Protein AF-A0A2D4RVR6-F1 (afdb_monomer_lite)

Structure (mmCIF, N/CA/C/O backbone):
data_AF-A0A2D4RVR6-F1
#
_entry.id   AF-A0A2D4RVR6-F1
#
loop_
_atom_site.group_PDB
_atom_site.id
_atom_site.type_symbol
_atom_site.label_atom_id
_atom_site.label_alt_id
_atom_site.label_comp_id
_atom_site.label_asym_id
_atom_site.label_entity_id
_atom_site.label_seq_id
_atom_site.pdbx_PDB_ins_code
_atom_site.Cartn_x
_atom_site.Cartn_y
_atom_site.Cartn_z
_atom_site.occupancy
_atom_site.B_iso_or_equiv
_atom_site.auth_seq_id
_atom_site.auth_comp_id
_atom_site.auth_asym_id
_atom_site.auth_atom_id
_atom_site.pdbx_PDB_model_num
ATOM 1 N N . MET A 1 1 ? 15.638 17.675 6.541 1.00 40.38 1 MET A N 1
ATOM 2 C CA . MET A 1 1 ? 15.381 16.422 7.279 1.00 40.38 1 MET A CA 1
ATOM 3 C C . MET A 1 1 ? 14.423 15.643 6.400 1.00 40.38 1 MET A C 1
ATOM 5 O O . MET A 1 1 ? 13.371 16.19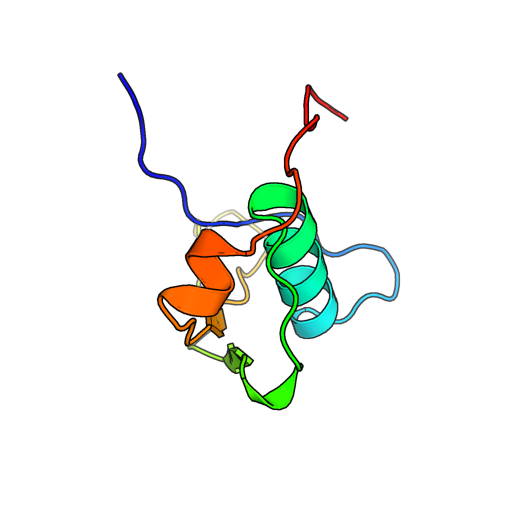2 6.119 1.00 40.38 1 MET A O 1
ATOM 9 N N . HIS A 1 2 ? 14.812 14.490 5.858 1.00 55.81 2 HIS A N 1
ATOM 10 C CA . HIS A 1 2 ? 13.900 13.677 5.047 1.00 55.81 2 HIS A CA 1
ATOM 11 C C . HIS A 1 2 ? 13.254 12.658 5.989 1.00 55.81 2 HIS A C 1
ATOM 13 O O . HIS A 1 2 ? 13.975 11.863 6.596 1.00 55.81 2 HIS A O 1
ATOM 19 N N . SER A 1 3 ? 11.940 12.752 6.200 1.00 65.50 3 SER A N 1
ATOM 20 C CA . SER A 1 3 ? 11.157 11.686 6.827 1.00 65.50 3 SER A CA 1
ATOM 21 C C . SER A 1 3 ? 11.039 10.534 5.831 1.00 65.50 3 SER A C 1
ATOM 23 O O . SER A 1 3 ? 10.902 10.761 4.632 1.00 65.50 3 SER A O 1
ATOM 25 N N . MET A 1 4 ? 11.131 9.292 6.311 1.00 74.12 4 MET A N 1
ATOM 26 C CA . MET A 1 4 ? 10.613 8.164 5.541 1.00 74.12 4 MET A CA 1
ATOM 27 C C . MET A 1 4 ? 9.131 8.056 5.866 1.00 74.12 4 MET A C 1
ATOM 29 O O . MET A 1 4 ? 8.774 7.838 7.025 1.00 74.12 4 MET A O 1
ATOM 33 N N . GLU A 1 5 ? 8.296 8.258 4.858 1.00 77.50 5 GLU A N 1
ATOM 34 C CA . GLU A 1 5 ? 6.845 8.188 4.975 1.00 77.50 5 GLU A CA 1
ATOM 35 C C . GLU A 1 5 ? 6.349 6.912 4.301 1.00 77.50 5 GLU A C 1
ATOM 37 O O . GLU A 1 5 ? 6.956 6.401 3.358 1.00 77.50 5 GLU A O 1
ATOM 42 N N . ILE A 1 6 ? 5.283 6.347 4.858 1.00 80.94 6 ILE A N 1
ATOM 43 C CA . ILE A 1 6 ? 4.567 5.240 4.229 1.00 80.94 6 ILE A CA 1
ATOM 44 C C . ILE A 1 6 ? 3.655 5.799 3.140 1.00 80.94 6 ILE A C 1
ATOM 46 O O . ILE A 1 6 ? 3.103 6.883 3.316 1.00 80.94 6 ILE A O 1
ATOM 50 N N . LEU A 1 7 ? 3.465 5.030 2.065 1.00 87.81 7 LEU A N 1
ATOM 51 C CA . LEU A 1 7 ? 2.510 5.372 1.012 1.00 87.81 7 LEU A CA 1
ATOM 52 C C . LEU A 1 7 ? 1.107 5.408 1.617 1.00 87.81 7 LEU A C 1
ATOM 54 O O . LEU A 1 7 ? 0.643 4.395 2.157 1.00 87.81 7 LEU A O 1
ATOM 58 N N . ALA A 1 8 ? 0.454 6.566 1.602 1.00 88.50 8 ALA A N 1
ATOM 59 C CA . ALA A 1 8 ? -0.783 6.753 2.345 1.00 88.50 8 ALA A CA 1
ATOM 60 C C . ALA A 1 8 ? -1.626 7.901 1.796 1.00 88.50 8 ALA A C 1
ATOM 62 O O . ALA A 1 8 ? -1.137 8.955 1.415 1.00 88.50 8 ALA A O 1
ATOM 63 N N . GLY A 1 9 ? -2.944 7.730 1.860 1.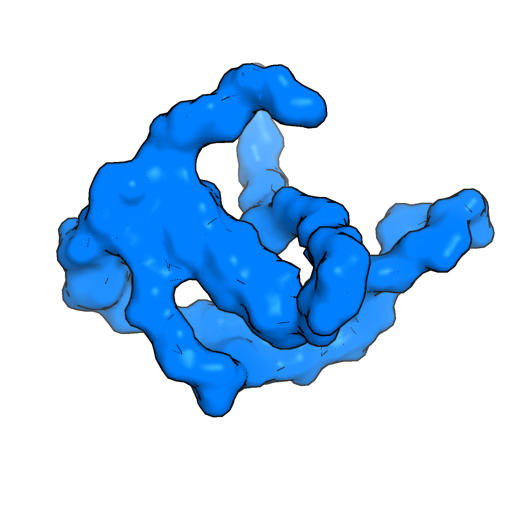00 89.19 9 GLY A N 1
ATOM 64 C CA . GLY A 1 9 ? -3.882 8.767 1.464 1.00 89.19 9 GLY A CA 1
ATOM 65 C C . GLY A 1 9 ? -5.298 8.499 1.944 1.00 89.19 9 GLY A C 1
ATOM 66 O O . GLY A 1 9 ? -5.607 7.445 2.504 1.00 89.19 9 GLY A O 1
ATOM 67 N N . GLY A 1 10 ? -6.168 9.481 1.717 1.00 90.50 10 GLY A N 1
ATOM 68 C CA . GLY A 1 10 ? -7.598 9.333 1.954 1.00 90.50 10 GLY A CA 1
ATOM 69 C C . GLY A 1 10 ? -8.239 8.345 0.979 1.00 90.50 10 GLY A C 1
ATOM 70 O O . GLY A 1 10 ? -7.830 8.240 -0.178 1.00 90.50 10 GLY A O 1
ATOM 71 N N . ILE A 1 11 ? -9.270 7.654 1.462 1.00 92.12 11 ILE A N 1
ATOM 72 C CA . ILE A 1 11 ? -10.163 6.834 0.640 1.00 92.12 11 ILE A CA 1
ATOM 73 C C . ILE A 1 11 ? -11.199 7.760 -0.004 1.00 92.12 11 ILE A C 1
ATOM 75 O O . ILE A 1 11 ? -11.815 8.581 0.684 1.00 92.12 11 ILE A O 1
ATOM 79 N N . GLU A 1 12 ? -11.404 7.631 -1.311 1.00 93.38 12 GLU A N 1
ATOM 80 C CA . GLU A 1 12 ? -12.395 8.421 -2.038 1.00 93.38 12 GLU A CA 1
ATOM 81 C C . GLU A 1 12 ? -13.832 7.897 -1.851 1.00 93.38 12 GLU A C 1
ATOM 83 O O . GLU A 1 12 ? -14.092 6.792 -1.371 1.00 93.38 12 GLU A O 1
ATOM 88 N N . LYS A 1 13 ? -14.832 8.708 -2.220 1.00 93.69 13 LYS A N 1
ATOM 89 C CA . LYS A 1 13 ? -16.242 8.334 -2.044 1.00 93.69 13 LYS A CA 1
ATOM 90 C C . LYS A 1 13 ? -16.596 7.116 -2.904 1.00 93.69 13 LYS A C 1
ATOM 92 O O . LYS A 1 13 ? -16.647 7.212 -4.125 1.00 93.69 13 LYS A O 1
ATOM 97 N N . GLY A 1 14 ? -16.975 6.023 -2.242 1.00 95.12 14 GLY A N 1
ATOM 98 C CA . GLY A 1 14 ? -17.354 4.767 -2.898 1.00 95.12 14 GLY A CA 1
ATOM 99 C C . GLY A 1 14 ? -16.175 3.835 -3.177 1.00 95.12 14 GLY A C 1
ATOM 100 O O . GLY A 1 14 ? -16.403 2.740 -3.677 1.00 95.12 14 GLY A O 1
ATOM 101 N N . GLU A 1 15 ? -14.957 4.246 -2.825 1.00 95.38 15 GLU A N 1
ATOM 102 C CA . GLU A 1 15 ? -13.747 3.436 -2.912 1.00 95.38 15 GLU A CA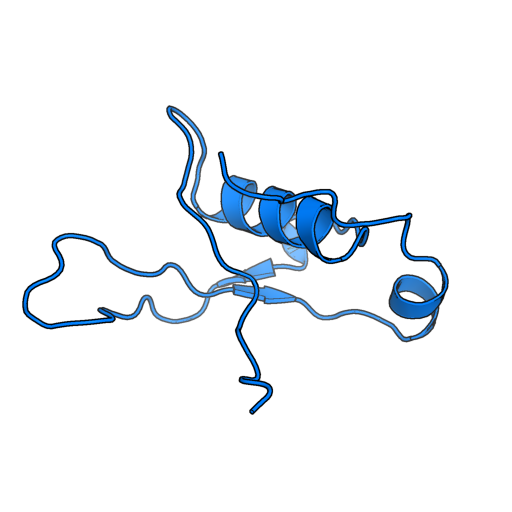 1
ATOM 103 C C . GLU A 1 15 ? -13.645 2.518 -1.682 1.00 95.38 15 GLU A C 1
ATOM 105 O O . GLU A 1 15 ? -13.901 2.928 -0.545 1.00 95.38 15 GLU A O 1
ATOM 110 N N . SER A 1 16 ? -13.294 1.251 -1.890 1.00 95.25 16 SER A N 1
ATOM 111 C CA . SER A 1 16 ? -12.914 0.357 -0.797 1.00 95.25 16 SER A CA 1
ATOM 112 C C . SER A 1 16 ? -11.482 0.653 -0.325 1.00 95.25 16 SER A C 1
ATOM 114 O O . SER A 1 16 ? -10.655 1.123 -1.106 1.00 95.25 16 SER A O 1
ATOM 116 N N . PRO A 1 17 ? -11.114 0.327 0.927 1.00 94.94 17 PRO A N 1
ATOM 117 C CA . PRO A 1 17 ? -9.747 0.555 1.399 1.00 94.94 17 PRO A CA 1
ATOM 118 C C . PRO A 1 17 ? -8.660 -0.121 0.542 1.00 94.94 17 PRO A C 1
ATOM 120 O O . PRO A 1 17 ? -7.571 0.426 0.396 1.00 94.94 17 PRO A O 1
ATOM 123 N N . GLN A 1 18 ? -8.959 -1.279 -0.059 1.00 96.06 18 GLN A N 1
ATOM 124 C CA . GLN A 1 18 ? -8.033 -1.991 -0.944 1.00 96.06 18 GLN A CA 1
ATOM 125 C C . GLN A 1 18 ? -7.859 -1.276 -2.290 1.00 96.06 18 GLN A C 1
ATOM 127 O O . GLN A 1 18 ? -6.742 -1.195 -2.796 1.00 96.06 18 GLN A O 1
ATOM 132 N N . GLU A 1 19 ? -8.939 -0.732 -2.858 1.00 96.44 19 GLU A N 1
ATOM 133 C CA . GLU A 1 19 ? -8.872 0.082 -4.078 1.00 96.44 19 GLU A CA 1
ATOM 134 C C . GLU A 1 19 ? -8.062 1.360 -3.839 1.00 96.44 19 GLU A C 1
ATOM 136 O O . GLU A 1 19 ? -7.165 1.656 -4.627 1.00 96.44 19 GLU A O 1
ATOM 141 N N . GLY A 1 20 ? -8.281 2.035 -2.704 1.00 95.12 20 GLY A N 1
ATOM 142 C CA . GLY A 1 20 ? -7.502 3.212 -2.312 1.00 95.12 20 GLY A CA 1
ATOM 143 C C . GLY A 1 20 ? -6.017 2.911 -2.134 1.00 95.12 20 GLY A C 1
ATOM 144 O O . GLY A 1 20 ? -5.175 3.668 -2.613 1.00 95.12 20 GLY A O 1
ATOM 145 N N . ALA A 1 21 ? -5.678 1.771 -1.524 1.00 95.12 21 ALA A N 1
ATOM 146 C CA . ALA A 1 21 ? -4.292 1.331 -1.389 1.00 95.12 21 ALA A CA 1
ATOM 147 C C . ALA A 1 21 ? -3.626 1.052 -2.749 1.00 95.12 21 ALA A C 1
ATOM 149 O O . ALA A 1 21 ? -2.491 1.472 -2.968 1.00 95.12 21 ALA A O 1
ATOM 150 N N . LEU A 1 22 ? -4.320 0.392 -3.687 1.00 95.69 22 LEU A N 1
ATOM 151 C CA . LEU A 1 22 ? -3.806 0.166 -5.047 1.00 95.69 22 LEU A CA 1
ATOM 152 C C . LEU A 1 22 ? -3.635 1.474 -5.821 1.00 95.69 22 LEU A C 1
ATOM 154 O O . LEU A 1 22 ? -2.642 1.641 -6.530 1.00 95.69 22 LEU A O 1
ATOM 158 N N . ARG A 1 23 ? -4.602 2.390 -5.698 1.00 95.00 23 ARG A N 1
ATOM 159 C CA . ARG A 1 23 ? -4.549 3.701 -6.340 1.00 95.00 23 ARG A CA 1
ATOM 160 C C . ARG A 1 23 ? -3.360 4.500 -5.823 1.00 95.00 23 ARG A C 1
ATOM 162 O O . ARG A 1 23 ? -2.559 4.942 -6.637 1.00 95.00 23 ARG A O 1
ATOM 169 N N . LYS A 1 24 ? -3.201 4.621 -4.502 1.00 93.62 24 LYS A N 1
ATOM 170 C CA . LYS A 1 24 ? -2.087 5.360 -3.892 1.00 93.62 24 LYS A CA 1
ATOM 171 C C . LYS A 1 24 ? -0.728 4.731 -4.193 1.00 93.62 24 LYS A C 1
ATOM 173 O O . LYS A 1 24 ? 0.196 5.451 -4.553 1.00 93.62 24 LYS A O 1
ATOM 178 N N . LEU A 1 25 ? -0.628 3.397 -4.184 1.00 93.69 25 LEU A N 1
ATOM 179 C CA . LEU A 1 25 ? 0.573 2.695 -4.651 1.00 93.69 25 LEU A CA 1
ATOM 180 C C . LEU A 1 25 ? 0.939 3.118 -6.080 1.00 93.69 25 LEU A C 1
ATOM 182 O O . LEU A 1 25 ? 2.098 3.423 -6.351 1.00 93.69 25 LEU A O 1
ATOM 186 N N . TYR A 1 26 ? -0.031 3.165 -6.992 1.00 93.44 26 TYR A N 1
ATOM 187 C CA . TYR A 1 26 ? 0.227 3.573 -8.369 1.00 93.44 26 TYR A CA 1
ATOM 188 C C . TYR A 1 26 ? 0.527 5.073 -8.510 1.00 93.44 26 TYR A C 1
ATOM 190 O O . TYR A 1 26 ? 1.438 5.424 -9.251 1.00 93.44 26 TYR A O 1
ATOM 198 N N . GLU A 1 27 ? -0.197 5.951 -7.816 1.00 91.56 27 GLU A N 1
ATOM 199 C CA . GLU A 1 27 ? 0.018 7.407 -7.860 1.00 91.56 27 GLU A CA 1
ATOM 200 C C . GLU A 1 27 ? 1.434 7.788 -7.405 1.00 91.56 27 GLU A C 1
ATOM 202 O O . GLU A 1 27 ? 2.146 8.488 -8.128 1.00 91.56 27 GLU A O 1
ATOM 207 N N . GLU A 1 28 ? 1.854 7.258 -6.256 1.00 91.12 28 GLU A N 1
ATOM 208 C CA . GLU A 1 28 ? 3.085 7.666 -5.570 1.00 91.12 28 GLU A CA 1
ATOM 209 C C . GLU A 1 28 ? 4.315 6.867 -6.013 1.00 91.12 28 GLU A C 1
ATOM 211 O O . GLU A 1 28 ? 5.447 7.286 -5.794 1.00 91.12 28 GLU A O 1
ATOM 216 N N . THR A 1 29 ? 4.131 5.693 -6.632 1.00 91.12 29 THR A N 1
ATOM 217 C CA . THR A 1 29 ? 5.265 4.847 -7.058 1.00 91.12 29 THR A CA 1
ATOM 218 C C . THR A 1 29 ? 5.227 4.431 -8.519 1.00 91.12 29 THR A C 1
ATOM 220 O O . THR A 1 29 ? 6.224 3.942 -9.038 1.00 91.12 29 THR A O 1
ATOM 223 N N . GLY A 1 30 ? 4.099 4.580 -9.213 1.00 93.69 30 GLY A N 1
ATOM 224 C CA . GLY A 1 30 ? 3.954 4.159 -10.609 1.00 93.69 30 GLY A CA 1
ATOM 225 C C . GLY A 1 30 ? 3.902 2.641 -10.776 1.00 93.69 30 GLY A C 1
ATOM 226 O O . GLY A 1 30 ? 3.950 2.140 -11.903 1.00 93.69 30 GLY A O 1
ATOM 227 N N . ILE A 1 31 ? 3.825 1.894 -9.672 1.00 94.75 31 ILE A N 1
ATOM 228 C CA . ILE A 1 31 ? 3.784 0.434 -9.652 1.00 94.75 31 ILE A CA 1
ATOM 229 C C . ILE A 1 31 ? 2.327 -0.011 -9.648 1.00 94.75 31 ILE A C 1
ATOM 231 O O . ILE A 1 31 ? 1.521 0.428 -8.831 1.00 94.75 31 ILE A O 1
ATOM 235 N N . LYS A 1 32 ? 1.983 -0.910 -10.570 1.00 94.56 32 LYS A N 1
ATOM 236 C CA . LYS A 1 32 ? 0.640 -1.473 -10.686 1.00 94.56 32 LYS A CA 1
ATOM 237 C C . LYS A 1 32 ? 0.687 -2.974 -10.437 1.00 94.56 32 LYS A C 1
ATOM 239 O O . LYS A 1 32 ? 1.338 -3.699 -11.182 1.00 94.56 32 LYS A O 1
ATOM 244 N N . ILE A 1 33 ? -0.045 -3.428 -9.425 1.00 95.44 33 ILE A N 1
ATOM 245 C CA . ILE A 1 33 ? -0.194 -4.847 -9.080 1.00 95.44 33 ILE A CA 1
ATOM 246 C C . ILE A 1 33 ? -1.670 -5.243 -9.029 1.00 95.44 33 ILE A C 1
ATOM 248 O O . ILE A 1 33 ? -2.563 -4.395 -9.071 1.00 95.44 33 ILE A O 1
ATOM 252 N N . SER A 1 34 ? -1.925 -6.545 -8.948 1.00 95.12 34 SER A N 1
ATOM 253 C CA . SER A 1 34 ? -3.258 -7.093 -8.735 1.00 95.12 34 SER A CA 1
ATOM 254 C C . SER A 1 34 ? -3.651 -7.058 -7.252 1.00 95.12 34 SER A C 1
ATOM 256 O O . SER A 1 34 ? -2.804 -7.115 -6.360 1.00 95.12 34 SER A O 1
ATOM 258 N N . ALA A 1 35 ? -4.953 -6.958 -6.982 1.00 94.62 35 ALA A N 1
ATOM 259 C CA . ALA A 1 35 ? -5.485 -6.807 -5.627 1.00 94.62 35 ALA A CA 1
ATOM 260 C C . ALA A 1 35 ? -5.153 -7.989 -4.699 1.00 94.62 35 ALA A C 1
ATOM 262 O O . ALA A 1 35 ? -4.951 -7.792 -3.504 1.00 94.62 35 ALA A O 1
ATOM 263 N N . ASP A 1 36 ? -5.046 -9.204 -5.239 1.00 95.56 36 ASP A N 1
ATOM 264 C CA . ASP A 1 36 ? -4.680 -10.421 -4.503 1.00 95.56 36 ASP A CA 1
ATOM 265 C C . ASP A 1 36 ? -3.261 -10.379 -3.911 1.00 95.56 36 ASP A C 1
ATOM 267 O O . ASP A 1 36 ? -2.970 -11.118 -2.974 1.00 95.56 36 ASP A O 1
ATOM 271 N N . ARG A 1 37 ?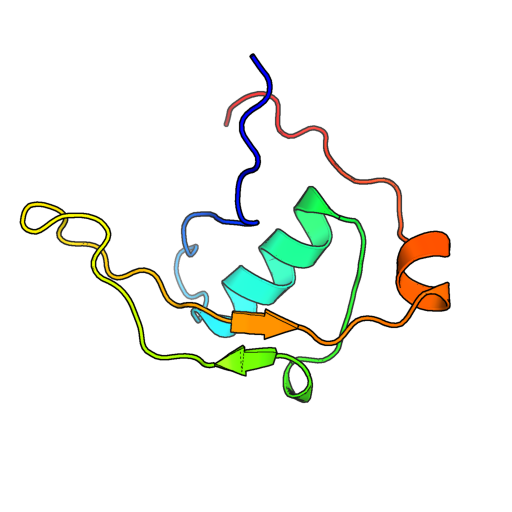 -2.403 -9.478 -4.405 1.00 96.06 37 ARG A N 1
ATOM 272 C CA . ARG A 1 37 ? -1.050 -9.244 -3.883 1.00 96.06 37 ARG A CA 1
ATOM 273 C C . ARG A 1 37 ? -0.992 -8.183 -2.784 1.00 96.06 37 ARG A C 1
ATOM 275 O O . ARG A 1 37 ? 0.092 -7.908 -2.273 1.00 96.06 37 ARG A O 1
ATOM 282 N N . LEU A 1 38 ? -2.131 -7.596 -2.408 1.00 95.62 38 LEU A N 1
ATOM 283 C CA . LEU A 1 38 ? -2.238 -6.770 -1.210 1.00 95.62 38 LEU A CA 1
ATOM 284 C C . LEU A 1 38 ? -2.646 -7.624 -0.018 1.00 95.62 38 LEU A C 1
ATOM 286 O O . LEU A 1 38 ? -3.795 -8.051 0.114 1.00 95.62 38 LEU A O 1
ATOM 290 N N . LYS A 1 39 ? -1.709 -7.805 0.905 1.00 96.44 39 LYS A N 1
ATOM 291 C CA . LYS A 1 39 ? -1.964 -8.480 2.169 1.00 96.44 39 LYS A CA 1
ATOM 292 C C . LYS A 1 39 ? -2.414 -7.465 3.210 1.00 96.44 39 LYS A C 1
ATOM 294 O O . LYS A 1 39 ? -1.619 -6.656 3.690 1.00 96.44 39 LYS A O 1
ATOM 299 N N . GLN A 1 40 ? -3.695 -7.518 3.566 1.00 95.94 40 GLN A N 1
ATOM 300 C CA . GLN A 1 40 ? -4.241 -6.682 4.630 1.00 95.94 40 GLN A CA 1
ATOM 301 C C . GLN A 1 40 ? -3.605 -7.044 5.976 1.00 95.94 40 GLN A C 1
ATOM 303 O O . GLN A 1 40 ? -3.574 -8.210 6.374 1.00 95.94 40 GLN A O 1
ATOM 308 N N . GLN A 1 41 ? -3.127 -6.025 6.680 1.00 95.31 41 GLN A N 1
ATOM 309 C CA . GLN A 1 41 ? -2.637 -6.119 8.049 1.00 95.31 41 GLN A CA 1
ATOM 310 C C . GLN A 1 41 ? -3.702 -5.591 9.017 1.00 95.31 41 GLN A C 1
ATOM 312 O O . GLN A 1 41 ? -4.743 -5.064 8.613 1.00 95.31 41 GLN A O 1
ATOM 317 N N . SER A 1 42 ? -3.443 -5.718 10.317 1.00 92.31 42 SER A N 1
ATOM 318 C CA . SER A 1 42 ? -4.317 -5.145 11.341 1.00 92.31 42 SER A CA 1
ATOM 319 C C . SER A 1 42 ? -4.453 -3.628 11.147 1.00 92.31 42 SER A C 1
ATOM 321 O O . SER A 1 42 ? -3.430 -2.937 11.112 1.00 92.31 42 SER A O 1
ATOM 323 N N . PRO A 1 43 ? -5.684 -3.088 11.050 1.00 89.94 43 PRO A N 1
ATOM 324 C CA . PRO A 1 43 ? -5.892 -1.648 11.006 1.00 89.94 43 PRO A CA 1
ATOM 325 C C . PRO A 1 43 ? -5.320 -0.966 12.249 1.00 89.94 43 PRO A C 1
ATOM 327 O O . PRO A 1 43 ? -5.364 -1.522 13.350 1.00 89.94 43 PRO A O 1
ATOM 330 N N . PHE A 1 44 ? -4.811 0.249 12.076 1.00 86.62 44 PHE A N 1
ATOM 331 C CA . PHE A 1 44 ? -4.144 0.993 13.139 1.00 86.62 44 PHE A CA 1
ATOM 332 C C . PHE A 1 44 ? -4.803 2.357 13.352 1.00 86.62 44 PHE A C 1
ATOM 334 O O . PHE A 1 44 ? -5.049 3.099 12.403 1.00 86.62 44 PHE A O 1
ATOM 341 N N . ALA A 1 45 ? -5.089 2.703 14.607 1.00 87.81 45 ALA A N 1
ATOM 342 C CA . ALA A 1 45 ? -5.506 4.054 14.965 1.00 87.81 45 ALA A CA 1
ATOM 343 C C . ALA A 1 45 ? -4.254 4.922 15.130 1.00 87.81 45 ALA A C 1
ATOM 345 O O . ALA A 1 45 ? -3.475 4.710 16.058 1.00 87.81 45 ALA A O 1
ATOM 346 N N . LEU A 1 46 ? -4.059 5.895 14.238 1.00 80.81 46 LEU A N 1
ATOM 347 C CA . LEU A 1 46 ? -2.884 6.779 14.265 1.00 80.81 46 LEU A CA 1
ATOM 348 C C . LEU A 1 46 ? -2.860 7.676 15.514 1.00 80.81 46 LEU A C 1
ATOM 350 O O . LEU A 1 46 ? -1.792 8.050 15.995 1.00 80.81 46 LEU A O 1
ATOM 354 N N . SER A 1 47 ? -4.033 7.973 16.074 1.00 83.31 47 SER A N 1
ATOM 355 C CA . SER A 1 47 ? -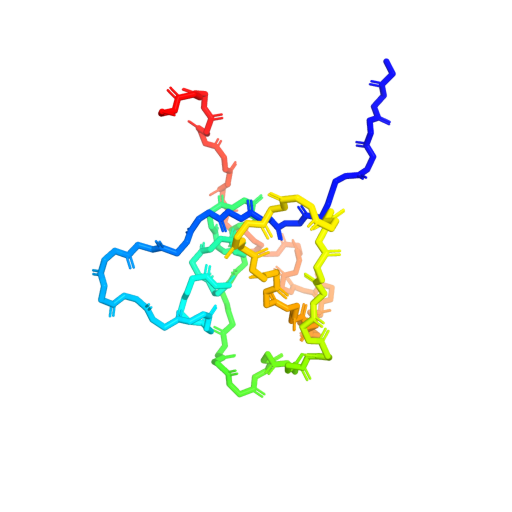4.206 8.747 17.299 1.00 83.31 47 SER A CA 1
ATOM 356 C C . SER A 1 47 ? -5.498 8.335 18.009 1.00 83.31 47 SER A C 1
ATOM 358 O O . SER A 1 47 ? -6.503 8.080 17.345 1.00 83.31 47 SER A O 1
ATOM 360 N N . PRO A 1 48 ? -5.548 8.359 19.354 1.00 77.31 48 PRO A N 1
ATOM 361 C CA . PRO A 1 48 ? -6.784 8.141 20.112 1.00 77.31 48 PRO A CA 1
ATOM 362 C C . PRO A 1 48 ? -7.882 9.180 19.836 1.00 77.31 48 PRO A C 1
ATOM 364 O O . PRO A 1 48 ? -9.021 8.989 20.253 1.00 77.31 48 PRO A O 1
ATOM 367 N N . ARG A 1 49 ? -7.529 10.313 19.212 1.00 83.81 49 ARG A N 1
ATOM 368 C CA . ARG A 1 49 ? -8.456 11.407 18.883 1.00 83.81 49 ARG A CA 1
ATOM 369 C C . ARG A 1 49 ? -8.882 11.433 17.419 1.00 83.81 49 ARG A C 1
ATOM 371 O O . ARG A 1 49 ? -9.753 12.230 17.082 1.00 83.81 49 ARG A O 1
ATOM 378 N N . ASP A 1 50 ? -8.309 10.575 16.581 1.00 78.31 50 ASP A N 1
ATOM 379 C CA . ASP A 1 50 ? -8.676 10.515 15.174 1.00 78.31 50 ASP A CA 1
ATOM 380 C C . ASP A 1 50 ? -9.856 9.563 15.009 1.00 78.31 50 ASP A C 1
ATOM 382 O O . ASP A 1 50 ? -9.817 8.407 15.428 1.00 78.31 50 ASP A O 1
ATOM 386 N N . SER A 1 51 ? -10.918 10.037 14.363 1.00 80.38 51 SER A N 1
ATOM 387 C CA . SER A 1 51 ? -12.058 9.192 13.992 1.00 80.38 51 SER A CA 1
ATOM 388 C C . SER A 1 51 ? -11.748 8.261 12.813 1.00 80.38 51 SER A C 1
ATOM 390 O O . SER A 1 51 ? -12.634 7.544 12.350 1.00 80.38 51 SER A O 1
ATOM 392 N N . CYS A 1 52 ? -10.517 8.295 12.300 1.00 81.12 52 CYS A N 1
ATOM 393 C CA . CYS A 1 52 ? -10.077 7.552 11.130 1.00 81.12 52 CYS A CA 1
ATOM 394 C C . CYS A 1 52 ? -9.174 6.385 11.542 1.00 81.12 52 CYS A C 1
ATOM 396 O O . CYS A 1 52 ? -8.203 6.556 12.279 1.00 81.12 52 CYS A O 1
ATOM 398 N N . LEU A 1 53 ? -9.479 5.198 11.019 1.00 88.62 53 LEU A N 1
ATOM 399 C CA . LEU A 1 53 ? -8.610 4.028 11.105 1.00 88.62 53 LEU A CA 1
ATOM 400 C C . LEU A 1 53 ? -7.759 3.942 9.840 1.00 88.62 53 LEU A C 1
ATOM 402 O O . LEU A 1 53 ? -8.292 4.010 8.731 1.00 88.62 53 LEU A O 1
ATOM 406 N N . ALA A 1 54 ? -6.452 3.751 10.002 1.00 91.44 54 ALA A N 1
ATOM 407 C CA . ALA A 1 54 ? -5.570 3.443 8.889 1.00 91.44 54 ALA A CA 1
ATOM 408 C C . ALA A 1 54 ? -5.735 1.967 8.512 1.00 91.44 54 ALA A C 1
ATOM 410 O O . ALA A 1 54 ? -5.505 1.075 9.333 1.00 91.44 54 ALA A O 1
ATOM 411 N N . ASN A 1 55 ? -6.133 1.711 7.267 1.00 94.00 55 ASN A N 1
ATOM 412 C CA . ASN A 1 55 ? -6.118 0.368 6.699 1.00 94.00 55 ASN A CA 1
ATOM 413 C C . ASN A 1 55 ? -4.722 0.115 6.131 1.00 94.00 55 ASN A C 1
ATOM 415 O O . ASN A 1 55 ? -4.302 0.798 5.201 1.00 94.00 55 ASN A O 1
ATOM 419 N N . ILE A 1 56 ? -3.999 -0.832 6.726 1.00 94.31 56 ILE A N 1
ATOM 420 C CA . ILE A 1 56 ? -2.607 -1.113 6.377 1.00 94.31 56 ILE A CA 1
ATOM 421 C C . ILE A 1 56 ? -2.556 -2.308 5.432 1.00 94.31 56 ILE A C 1
ATOM 423 O O . ILE A 1 56 ? -3.159 -3.350 5.701 1.00 94.31 56 ILE A O 1
ATOM 427 N N . TYR A 1 57 ? -1.800 -2.161 4.349 1.00 95.44 57 TYR A N 1
ATOM 428 C CA . TYR A 1 57 ? -1.563 -3.213 3.372 1.00 95.44 57 TYR A CA 1
ATOM 429 C C . TYR A 1 57 ? -0.066 -3.390 3.147 1.00 95.44 57 TYR A C 1
ATOM 431 O O . TYR A 1 57 ? 0.691 -2.424 3.108 1.00 95.44 57 TYR A O 1
ATOM 439 N N . GLU A 1 58 ? 0.343 -4.641 2.990 1.00 95.44 5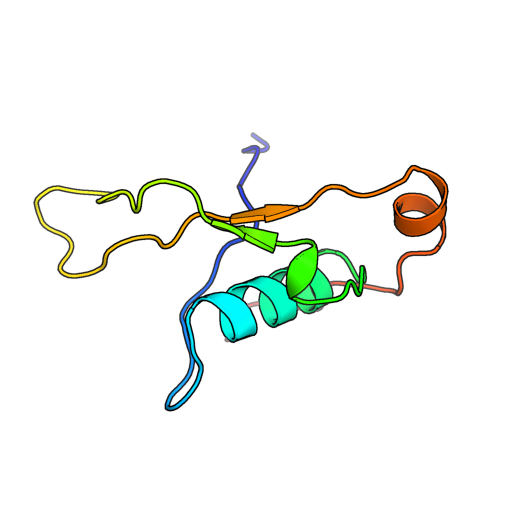8 GLU A N 1
ATOM 440 C CA . GLU A 1 58 ? 1.683 -5.022 2.566 1.00 95.44 58 GLU A CA 1
ATOM 441 C C . GLU A 1 58 ? 1.604 -5.503 1.116 1.00 95.44 58 GLU A C 1
ATOM 443 O O . GLU A 1 58 ? 0.767 -6.347 0.785 1.00 95.44 58 GLU A O 1
ATOM 448 N N . ALA A 1 59 ? 2.447 -4.935 0.256 1.00 94.69 59 ALA A N 1
ATOM 449 C CA . ALA A 1 59 ? 2.552 -5.292 -1.150 1.00 94.69 59 ALA A CA 1
ATOM 450 C C . ALA A 1 59 ? 3.916 -5.934 -1.401 1.00 94.69 59 ALA A C 1
ATOM 452 O O . ALA A 1 59 ? 4.954 -5.310 -1.178 1.00 94.69 59 ALA A O 1
ATOM 453 N N . GLU A 1 60 ? 3.923 -7.168 -1.893 1.00 93.88 60 GLU A N 1
ATOM 454 C CA . GLU A 1 60 ? 5.158 -7.814 -2.332 1.00 93.88 60 GLU A CA 1
ATOM 455 C C . GLU A 1 60 ? 5.477 -7.368 -3.757 1.00 93.88 60 GLU A C 1
ATOM 457 O O . GLU A 1 60 ? 4.722 -7.677 -4.680 1.00 93.88 60 GLU A O 1
ATOM 462 N N . ILE A 1 61 ? 6.588 -6.653 -3.944 1.00 94.44 61 ILE A N 1
ATOM 463 C CA . ILE A 1 61 ? 7.029 -6.120 -5.238 1.00 94.44 61 ILE A CA 1
ATOM 464 C C . ILE A 1 61 ? 8.387 -6.720 -5.606 1.00 94.44 61 ILE A C 1
ATOM 466 O O . ILE A 1 61 ? 9.306 -6.758 -4.786 1.00 94.44 61 ILE A O 1
ATOM 470 N N . SER A 1 62 ? 8.529 -7.176 -6.849 1.00 94.94 62 SER A N 1
ATOM 471 C CA . SER A 1 62 ? 9.814 -7.640 -7.377 1.00 94.94 62 SER A CA 1
ATOM 472 C C . SER A 1 62 ? 10.723 -6.474 -7.779 1.00 94.94 62 SER A C 1
ATOM 474 O O . SER A 1 62 ? 10.268 -5.368 -8.071 1.00 94.94 62 SER A O 1
ATOM 476 N N . MET A 1 63 ? 12.033 -6.727 -7.855 1.00 95.81 63 MET A N 1
ATOM 477 C CA . MET A 1 63 ? 12.982 -5.702 -8.305 1.00 95.81 63 MET A CA 1
ATOM 478 C C . MET A 1 63 ? 12.690 -5.243 -9.744 1.00 95.81 63 MET A C 1
ATOM 480 O O . MET A 1 63 ? 12.810 -4.058 -10.037 1.00 95.81 63 MET A O 1
ATOM 484 N N . ASP A 1 64 ? 12.248 -6.146 -10.622 1.00 95.75 64 ASP A N 1
ATOM 485 C CA . ASP A 1 64 ? 11.914 -5.801 -12.008 1.00 95.75 64 ASP A CA 1
ATOM 486 C C . ASP A 1 64 ? 10.707 -4.858 -12.086 1.00 95.75 64 ASP A C 1
ATOM 488 O O . ASP A 1 64 ? 10.750 -3.869 -12.812 1.00 95.75 64 ASP A O 1
ATOM 492 N N . GLU A 1 65 ? 9.659 -5.097 -11.290 1.00 94.19 65 GLU A N 1
ATOM 493 C CA . GLU A 1 65 ? 8.502 -4.193 -11.192 1.00 94.19 65 GLU A CA 1
ATOM 494 C C . GLU A 1 65 ? 8.894 -2.824 -10.637 1.00 94.19 65 GLU A C 1
ATOM 496 O O . GLU A 1 65 ? 8.425 -1.796 -11.123 1.00 94.19 65 GLU A O 1
ATOM 501 N N . PHE A 1 66 ? 9.790 -2.798 -9.648 1.00 93.25 66 PHE A N 1
ATOM 502 C CA . PHE A 1 66 ? 10.307 -1.551 -9.101 1.00 93.25 66 PHE A CA 1
ATOM 503 C C . PHE A 1 66 ? 11.114 -0.761 -10.138 1.00 93.25 66 PHE A C 1
ATOM 505 O O . PHE A 1 66 ? 10.980 0.459 -10.219 1.00 93.25 66 PHE A O 1
ATOM 512 N N . LEU A 1 67 ? 11.952 -1.422 -10.938 1.00 92.94 67 LEU A N 1
ATOM 513 C CA . LEU A 1 67 ? 12.752 -0.770 -11.979 1.00 92.94 67 LEU A CA 1
ATOM 514 C C . LEU A 1 67 ? 11.909 -0.349 -13.192 1.00 92.94 67 LEU A C 1
ATOM 516 O O . LEU A 1 67 ? 12.210 0.670 -13.809 1.00 92.94 67 LEU A O 1
ATOM 520 N N . ALA A 1 68 ? 10.854 -1.101 -13.512 1.00 93.06 68 ALA A N 1
ATOM 521 C CA . ALA A 1 68 ? 9.939 -0.837 -14.624 1.00 93.06 68 ALA A CA 1
ATOM 522 C C . ALA A 1 68 ? 8.773 0.101 -14.264 1.00 93.06 68 ALA A C 1
ATOM 524 O O . ALA A 1 68 ? 7.861 0.284 -15.075 1.00 93.06 68 ALA A O 1
ATOM 525 N N . ARG A 1 69 ? 8.774 0.675 -13.054 1.00 93.50 69 ARG A N 1
ATOM 526 C CA . ARG A 1 69 ? 7.700 1.545 -12.571 1.00 93.50 69 ARG A CA 1
ATOM 527 C C . ARG A 1 69 ? 7.476 2.742 -13.496 1.00 93.50 69 ARG A C 1
ATOM 529 O O . ARG A 1 69 ? 8.426 3.321 -14.027 1.00 93.50 69 ARG A O 1
ATOM 536 N N . ALA A 1 70 ? 6.212 3.112 -13.686 1.00 90.06 70 ALA A N 1
ATOM 537 C CA . ALA A 1 70 ? 5.858 4.283 -14.480 1.00 90.06 70 ALA A CA 1
ATOM 538 C C . ALA A 1 70 ? 6.366 5.570 -13.810 1.00 90.06 70 ALA A C 1
ATOM 540 O O . ALA A 1 70 ? 6.696 5.574 -12.625 1.00 90.06 70 ALA A O 1
ATOM 541 N N . HIS A 1 71 ? 6.408 6.679 -14.554 1.00 86.62 71 HIS A N 1
ATOM 542 C CA . HIS A 1 71 ? 6.589 7.992 -13.935 1.00 86.62 71 HIS A CA 1
ATOM 543 C C . HIS A 1 71 ? 5.476 8.224 -12.902 1.00 86.62 71 HIS A C 1
ATOM 545 O O . HIS A 1 71 ? 4.304 7.998 -13.202 1.00 86.62 71 HIS A O 1
ATOM 551 N N . HIS A 1 72 ? 5.858 8.655 -11.706 1.00 81.25 72 HIS A N 1
ATOM 552 C CA . HIS A 1 72 ? 4.996 8.850 -10.542 1.00 81.25 72 HIS A CA 1
ATOM 553 C C . HIS A 1 72 ? 5.301 10.192 -9.888 1.00 81.25 72 HIS A C 1
ATOM 555 O O . HIS A 1 72 ? 6.388 10.735 -10.078 1.00 81.25 72 HIS A O 1
ATOM 561 N N . ASP A 1 73 ? 4.301 10.687 -9.166 1.00 64.88 73 ASP A N 1
ATOM 562 C CA . ASP A 1 73 ? 4.167 12.017 -8.570 1.00 64.88 73 ASP A CA 1
ATOM 563 C C . ASP A 1 73 ? 4.198 13.252 -9.497 1.00 64.88 73 ASP A C 1
ATOM 565 O O . ASP A 1 73 ? 5.217 13.648 -10.060 1.00 64.88 73 ASP A O 1
ATOM 569 N N . GLU A 1 74 ? 3.044 13.937 -9.519 1.00 58.62 74 GLU A N 1
ATOM 570 C CA . GLU A 1 74 ? 2.897 15.405 -9.533 1.00 58.62 74 GLU A CA 1
ATOM 571 C C . GLU A 1 74 ? 1.996 15.850 -8.348 1.00 58.62 74 GLU A C 1
ATOM 573 O O . GLU A 1 74 ? 1.204 16.786 -8.472 1.00 58.62 74 GLU A O 1
ATOM 578 N N . GLU A 1 75 ? 2.037 15.169 -7.192 1.00 56.28 75 GLU A N 1
ATOM 579 C CA . GLU A 1 75 ? 1.218 15.536 -6.020 1.00 56.28 75 GLU A CA 1
ATOM 580 C C . GLU A 1 75 ? 1.791 16.787 -5.312 1.00 56.28 75 GLU A C 1
ATOM 582 O O . GLU A 1 75 ? 2.306 16.745 -4.200 1.00 56.28 75 GLU A O 1
ATOM 587 N N . ILE A 1 76 ? 1.711 17.953 -5.966 1.00 46.91 76 ILE A N 1
ATOM 588 C CA . ILE A 1 76 ? 1.848 19.260 -5.309 1.00 46.91 76 ILE A CA 1
ATOM 589 C C . ILE A 1 76 ? 0.442 19.713 -4.899 1.00 46.91 76 ILE A C 1
ATOM 591 O O . ILE A 1 76 ? -0.244 20.388 -5.659 1.00 46.91 76 ILE A O 1
ATOM 595 N N . SER A 1 77 ? 0.034 19.332 -3.684 1.00 44.69 77 SER A N 1
ATOM 596 C CA . SER A 1 77 ? -1.092 19.888 -2.911 1.00 44.69 77 SER A CA 1
ATOM 597 C C . SER A 1 77 ? -2.440 19.992 -3.655 1.00 44.69 77 SER A C 1
ATOM 599 O O . SER A 1 77 ? -2.755 21.027 -4.245 1.00 44.69 77 SER A O 1
ATOM 601 N N . ARG A 1 78 ? -3.290 18.964 -3.543 1.00 40.62 78 ARG A N 1
ATOM 602 C CA . ARG A 1 78 ? -4.748 19.120 -3.712 1.00 40.62 78 ARG A CA 1
ATOM 603 C C . ARG A 1 78 ? -5.436 19.408 -2.385 1.00 40.62 78 ARG A C 1
ATOM 605 O O . ARG A 1 78 ? -4.944 18.911 -1.351 1.00 40.62 78 ARG A O 1
#

Secondary structure (DSSP, 8-state):
---------PPPTT--HHHHHHHHHHHHH-----GGGEEE---EES-TT-S-EE--EEE---HHHHHTPPP----S--

pLDDT: mean 86.78, std 13.76, range [40.38, 96.44]

Sequence (78 aa):
MHSMEILAGGIEKGESPQEGALRKLYEETGIKISADRLKQQSPFALSPRDSCLANIYEAEISMDEFLARAHHDEEISR

Foldseek 3Di:
DDDDDDQDDDADVPGDLLNVVQVSCCQAQQFHDDSVQWDWDDWDDPDPPDPDIHTDTDGDDDPVSNVVGDDHDPPPDD

Radius of gyration: 13.49 Å; chains: 1; bounding box: 33×30×35 Å